Protein AF-A0A1P8WKK9-F1 (afdb_monomer)

Secondary structure (DSSP, 8-state):
-EEEEEEEEEEEETTEEEEEEEEEEEE-SS-TT--EEEEEEESS---BSSEEEEEESS-BTTB-SEEEEEEEEEEEETTTEEEEEEEEEEPPP--

Nearest PDB structures (foldseek):
  5kec-assembly3_A  TM=5.991E-01  e=5.990E-02  Klebsiella pneumoniae
  2m89-assembly1_B  TM=3.236E-01  e=5.555E+00  Colwellia psychrerythraea 34H

Foldseek 3Di:
DKDFDWFWKWWDDDPDIWIKTFGIWADDPPDPPQKIKTKIKTQDDDDAPDWIWMATPDDDPRDHRTWTWHWHDWDDDPDRMIITITIIHDDDDPD

Solvent-accessible surface area (backbone atoms only — not comparable to full-atom values): 5335 Å² total; per-residue (Å²): 102,78,46,83,49,78,41,60,31,39,39,44,52,95,97,46,77,44,67,33,30,38,44,27,39,24,62,52,89,84,52,96,72,72,50,30,36,36,34,36,40,32,66,67,93,74,74,65,80,43,79,31,46,33,33,39,83,57,85,43,97,90,48,58,49,48,26,39,32,31,30,74,48,76,42,84,37,85,94,72,33,34,39,30,37,30,40,36,36,76,53,76,78,89,123

Structure (mmCIF, N/CA/C/O backbone):
data_AF-A0A1P8WKK9-F1
#
_entry.id   AF-A0A1P8WKK9-F1
#
loop_
_atom_site.group_PDB
_atom_site.id
_atom_site.type_symbol
_atom_site.label_atom_id
_atom_site.label_alt_id
_atom_site.label_comp_id
_atom_site.label_asym_id
_atom_site.label_entity_id
_atom_site.label_seq_id
_atom_site.pdbx_PDB_ins_code
_atom_site.Cartn_x
_atom_site.Cartn_y
_atom_site.Cartn_z
_atom_site.occupancy
_atom_site.B_iso_or_equiv
_atom_site.auth_seq_id
_atom_site.auth_comp_id
_atom_site.auth_asym_id
_atom_site.auth_atom_id
_atom_site.pdbx_PDB_model_num
ATOM 1 N N . MET A 1 1 ? 16.493 5.876 -0.440 1.00 71.00 1 MET A N 1
ATOM 2 C CA . MET A 1 1 ? 16.668 4.767 -1.418 1.00 71.00 1 MET A CA 1
ATOM 3 C C . MET A 1 1 ? 15.393 3.921 -1.437 1.00 71.00 1 MET A C 1
ATOM 5 O O . MET A 1 1 ? 14.770 3.826 -0.387 1.00 71.00 1 MET A O 1
ATOM 9 N N . ARG A 1 2 ? 14.967 3.357 -2.583 1.00 79.44 2 ARG A N 1
ATOM 10 C CA . ARG A 1 2 ? 13.830 2.410 -2.638 1.00 79.44 2 ARG A CA 1
ATOM 11 C C . ARG A 1 2 ? 14.341 0.979 -2.518 1.00 79.44 2 ARG A C 1
ATOM 13 O O . ARG A 1 2 ? 15.236 0.594 -3.264 1.00 79.44 2 ARG A O 1
ATOM 20 N N . ILE A 1 3 ? 13.765 0.224 -1.595 1.00 84.81 3 ILE A N 1
ATOM 21 C CA . ILE A 1 3 ? 14.080 -1.170 -1.315 1.00 84.81 3 ILE A CA 1
ATOM 22 C C . ILE A 1 3 ? 12.914 -2.003 -1.858 1.00 84.81 3 ILE A C 1
ATOM 24 O O . ILE A 1 3 ? 11.789 -1.861 -1.372 1.00 84.81 3 ILE A O 1
ATOM 28 N N . PRO A 1 4 ? 13.133 -2.836 -2.890 1.00 86.56 4 PRO A N 1
ATOM 29 C CA . PRO A 1 4 ? 12.127 -3.790 -3.334 1.00 86.56 4 PRO A CA 1
ATOM 30 C C . PRO A 1 4 ? 11.784 -4.744 -2.189 1.00 86.56 4 PRO A C 1
ATOM 32 O O . PRO A 1 4 ? 12.669 -5.406 -1.652 1.00 86.56 4 PRO A O 1
ATOM 35 N N . ASN A 1 5 ? 10.509 -4.810 -1.821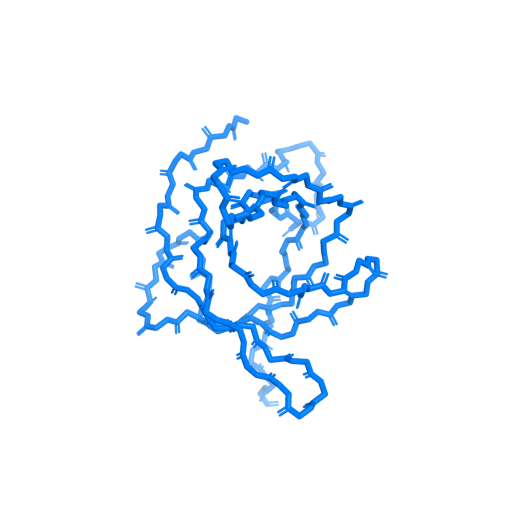 1.00 81.69 5 ASN A N 1
ATOM 36 C CA . ASN A 1 5 ? 10.021 -5.697 -0.776 1.00 81.69 5 ASN A CA 1
ATOM 37 C C . ASN A 1 5 ? 8.558 -6.061 -1.063 1.00 81.69 5 ASN A C 1
ATOM 39 O O . ASN A 1 5 ? 7.664 -5.395 -0.542 1.00 81.69 5 ASN A O 1
ATOM 43 N N . PRO A 1 6 ? 8.305 -7.053 -1.938 1.00 91.12 6 PRO A N 1
ATOM 44 C CA . PRO A 1 6 ? 6.952 -7.471 -2.266 1.00 91.12 6 PRO A CA 1
ATOM 45 C C . PRO A 1 6 ? 6.290 -8.135 -1.051 1.00 91.12 6 PRO A C 1
ATOM 47 O O . PRO A 1 6 ? 6.648 -9.250 -0.679 1.00 91.12 6 PRO A O 1
ATOM 50 N N . VAL A 1 7 ? 5.306 -7.464 -0.456 1.00 91.81 7 VAL A N 1
ATOM 51 C CA . VAL A 1 7 ? 4.528 -7.962 0.686 1.00 91.81 7 VAL A CA 1
ATOM 52 C C . VAL A 1 7 ? 3.049 -7.960 0.335 1.00 91.81 7 VAL A C 1
ATOM 54 O O . VAL A 1 7 ? 2.497 -6.927 -0.048 1.00 91.81 7 VAL A O 1
ATOM 57 N N . GLU A 1 8 ? 2.396 -9.113 0.482 1.00 94.00 8 GLU A N 1
ATOM 58 C CA . GLU A 1 8 ? 0.942 -9.205 0.358 1.00 94.00 8 GLU A CA 1
ATOM 59 C C . GLU A 1 8 ? 0.250 -8.535 1.544 1.00 94.00 8 GLU A C 1
ATOM 61 O O . GLU A 1 8 ? 0.504 -8.857 2.711 1.00 94.00 8 GLU A O 1
ATOM 66 N N . VAL A 1 9 ? -0.685 -7.647 1.225 1.00 94.00 9 VAL A N 1
ATOM 67 C CA . VAL A 1 9 ? -1.452 -6.890 2.207 1.00 94.00 9 VAL A CA 1
ATOM 68 C C . VAL A 1 9 ? -2.941 -6.907 1.894 1.00 94.00 9 VAL A C 1
ATOM 70 O O . VAL A 1 9 ? -3.377 -7.173 0.770 1.00 94.00 9 VAL A O 1
ATOM 73 N N . ILE A 1 10 ? -3.723 -6.618 2.925 1.00 95.25 10 ILE A N 1
ATOM 74 C CA . ILE A 1 10 ? -5.159 -6.404 2.851 1.00 95.25 10 ILE A CA 1
ATOM 75 C C . ILE A 1 10 ? -5.432 -4.991 3.349 1.00 95.25 10 ILE A C 1
ATOM 77 O O . ILE A 1 10 ? -5.164 -4.670 4.508 1.00 95.25 10 ILE A O 1
ATOM 81 N N . PHE A 1 11 ? -5.984 -4.162 2.472 1.00 94.94 11 PHE A N 1
ATOM 82 C CA . PHE A 1 11 ? -6.527 -2.862 2.835 1.00 94.94 11 PHE A CA 1
ATOM 83 C C . PHE A 1 11 ? -7.971 -3.020 3.292 1.00 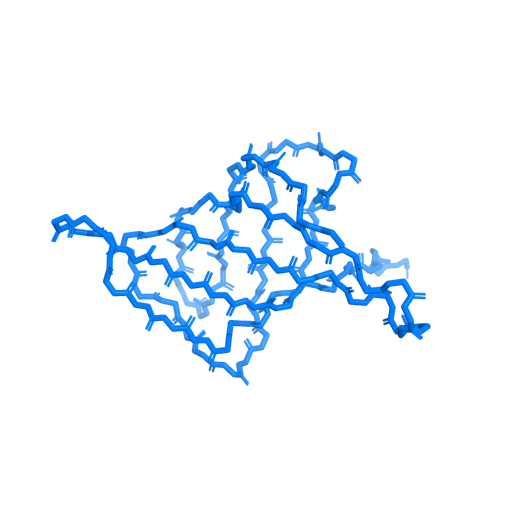94.94 11 PHE A C 1
ATOM 85 O O . PHE A 1 11 ? -8.749 -3.726 2.651 1.00 94.94 11 PHE A O 1
ATOM 92 N N . GLN A 1 12 ? -8.318 -2.357 4.389 1.00 92.81 12 GLN A N 1
ATOM 93 C CA . GLN A 1 12 ? -9.667 -2.284 4.933 1.00 92.81 12 GLN A CA 1
ATOM 94 C C . GLN A 1 12 ? -10.104 -0.817 4.930 1.00 92.81 12 GLN A C 1
ATOM 96 O O . GLN A 1 12 ? -9.513 0.011 5.628 1.00 92.81 12 GLN A O 1
ATOM 101 N N . PHE A 1 13 ? -11.126 -0.497 4.140 1.00 87.88 13 PHE A N 1
ATOM 102 C CA . PHE A 1 13 ? -11.792 0.803 4.165 1.00 87.88 13 PHE A CA 1
ATOM 103 C C . PHE A 1 13 ? -13.296 0.592 4.030 1.00 87.88 13 PHE A C 1
ATOM 105 O O . PHE A 1 13 ? -13.740 -0.223 3.223 1.00 87.88 13 PHE A O 1
ATOM 112 N N . GLU A 1 14 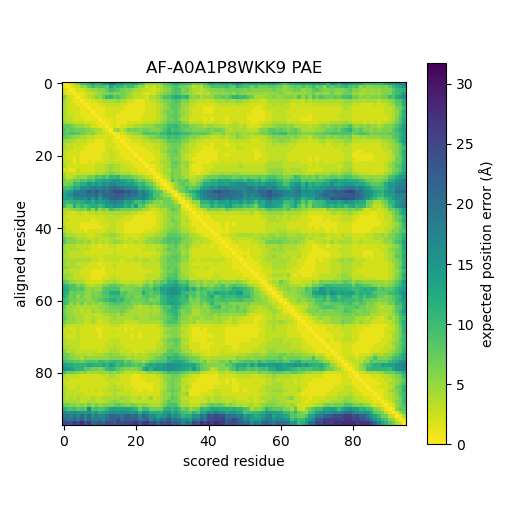? -14.070 1.322 4.831 1.00 86.56 14 GLU A N 1
ATOM 113 C CA . GLU A 1 14 ? -15.524 1.151 4.906 1.00 86.56 14 GLU A CA 1
ATOM 114 C C . GLU A 1 14 ? -15.895 -0.334 5.118 1.00 86.56 14 GLU A C 1
ATOM 116 O O . GLU A 1 14 ? -15.381 -0.972 6.037 1.00 86.56 14 GLU A O 1
ATOM 121 N N . GLU A 1 15 ? -16.754 -0.895 4.267 1.00 87.31 15 GLU A N 1
ATOM 122 C CA . GLU A 1 15 ? -17.172 -2.303 4.289 1.00 87.31 15 GLU A CA 1
ATOM 123 C C . GLU A 1 15 ? -16.421 -3.162 3.251 1.00 87.31 15 GLU A C 1
ATOM 125 O O . GLU A 1 15 ? -16.829 -4.283 2.945 1.00 87.31 15 GLU A O 1
ATOM 130 N N . GLN A 1 16 ? -15.321 -2.648 2.685 1.00 89.12 16 GLN A N 1
ATOM 131 C CA . GLN A 1 16 ? -14.570 -3.296 1.611 1.00 89.12 16 GLN A CA 1
ATOM 132 C C . GLN A 1 16 ? -13.187 -3.766 2.062 1.00 89.12 16 GLN A C 1
ATOM 134 O O . GLN A 1 16 ? -12.498 -3.139 2.873 1.00 89.12 16 GLN A O 1
ATOM 139 N N . THR A 1 17 ? -12.755 -4.885 1.478 1.00 93.44 17 THR A N 1
ATOM 140 C CA . THR A 1 17 ? -11.391 -5.395 1.622 1.00 93.44 17 THR A CA 1
ATOM 141 C C . THR A 1 17 ? -10.738 -5.528 0.260 1.00 93.44 17 THR A C 1
ATOM 143 O O . THR A 1 17 ? -11.263 -6.239 -0.595 1.00 93.44 17 THR A O 1
ATOM 146 N N . VAL A 1 18 ? -9.567 -4.923 0.086 1.00 94.50 18 VAL A N 1
ATOM 147 C CA . VAL A 1 18 ? -8.809 -4.978 -1.169 1.00 94.50 18 VAL A CA 1
ATOM 148 C C . VAL A 1 18 ? -7.492 -5.700 -0.938 1.00 94.50 18 VAL A C 1
ATOM 150 O O . VAL A 1 18 ? -6.723 -5.350 -0.040 1.00 94.50 18 VAL A O 1
ATOM 153 N N . LYS A 1 19 ? -7.226 -6.722 -1.754 1.00 95.06 19 LYS A N 1
ATOM 154 C CA . LYS A 1 19 ? -5.938 -7.423 -1.761 1.00 95.06 19 LYS A CA 1
ATOM 155 C C . LYS A 1 19 ? -4.953 -6.651 -2.624 1.00 95.06 19 LYS A C 1
ATOM 157 O O . LYS A 1 19 ? -5.274 -6.251 -3.741 1.00 95.06 19 LYS A O 1
ATOM 162 N N . ALA A 1 20 ? -3.744 -6.482 -2.116 1.00 95.31 20 ALA A N 1
ATOM 163 C CA . ALA A 1 20 ? -2.715 -5.712 -2.786 1.00 95.31 20 ALA A CA 1
ATOM 164 C C . ALA A 1 20 ? -1.319 -6.245 -2.459 1.00 95.31 20 ALA A C 1
ATOM 166 O O . ALA A 1 20 ? -1.138 -7.091 -1.581 1.00 95.31 20 ALA A O 1
ATOM 167 N N . ILE A 1 21 ? -0.325 -5.723 -3.169 1.00 94.62 21 ILE A N 1
ATOM 168 C CA . ILE A 1 21 ? 1.090 -5.976 -2.925 1.00 94.62 21 ILE A CA 1
ATOM 169 C C . ILE A 1 21 ? 1.769 -4.631 -2.701 1.00 94.62 21 ILE A C 1
ATOM 171 O O . ILE A 1 21 ? 1.820 -3.807 -3.614 1.00 94.62 21 ILE A O 1
ATOM 175 N N . ILE A 1 22 ? 2.341 -4.413 -1.519 1.00 94.12 22 ILE A N 1
ATOM 176 C CA . ILE A 1 22 ? 3.360 -3.372 -1.363 1.00 94.12 22 ILE A CA 1
ATOM 177 C C . ILE A 1 22 ? 4.594 -3.892 -2.092 1.00 94.12 22 ILE A C 1
ATOM 179 O O . ILE A 1 22 ? 5.123 -4.924 -1.714 1.00 94.12 22 ILE A O 1
ATOM 183 N N . ARG A 1 23 ? 5.005 -3.246 -3.182 1.00 93.38 23 ARG A N 1
ATOM 184 C CA . ARG A 1 23 ? 6.103 -3.691 -4.058 1.00 93.38 23 ARG A CA 1
ATOM 185 C C . ARG A 1 23 ? 7.465 -3.226 -3.553 1.00 93.38 23 ARG A C 1
ATOM 187 O O . ARG A 1 23 ? 8.454 -3.950 -3.666 1.00 93.38 23 ARG A O 1
ATOM 194 N N . ASP A 1 24 ? 7.529 -1.985 -3.092 1.00 91.75 24 ASP A N 1
ATOM 195 C CA . ASP A 1 24 ? 8.759 -1.341 -2.655 1.00 91.75 24 ASP A CA 1
ATOM 196 C C . ASP A 1 24 ? 8.475 -0.324 -1.554 1.00 91.75 24 ASP A C 1
ATOM 198 O O . ASP A 1 24 ? 7.407 0.293 -1.518 1.00 91.75 24 ASP A O 1
ATOM 202 N N . THR A 1 25 ? 9.447 -0.172 -0.659 1.00 89.88 25 THR A N 1
ATOM 203 C CA . THR A 1 25 ? 9.432 0.792 0.439 1.00 89.88 25 THR A CA 1
ATOM 204 C C . THR A 1 25 ? 10.616 1.748 0.307 1.00 89.88 25 THR A C 1
ATOM 206 O O . THR A 1 25 ? 11.655 1.419 -0.265 1.00 89.88 25 THR A O 1
ATOM 209 N N . SER A 1 26 ? 10.492 2.963 0.823 1.00 88.00 26 SER A N 1
ATOM 210 C CA . SER A 1 26 ? 11.597 3.913 0.930 1.00 88.00 26 SER A CA 1
ATOM 211 C C . SER A 1 26 ? 11.566 4.598 2.277 1.00 88.00 26 SER A C 1
ATOM 213 O O . SER A 1 26 ? 10.549 5.180 2.646 1.00 88.00 26 SER A O 1
ATOM 215 N N . ILE A 1 27 ? 12.694 4.581 2.970 1.00 80.38 27 ILE A N 1
ATOM 216 C CA . ILE A 1 27 ? 12.864 5.318 4.216 1.00 80.38 27 ILE A CA 1
ATOM 217 C C . ILE A 1 27 ? 13.350 6.720 3.859 1.00 80.38 27 ILE A C 1
ATOM 219 O O . ILE A 1 27 ? 14.303 6.878 3.086 1.00 80.38 27 ILE A O 1
ATOM 223 N N . ASP A 1 28 ? 12.666 7.730 4.387 1.00 71.62 28 ASP A N 1
ATOM 224 C CA . ASP A 1 28 ? 13.177 9.093 4.376 1.00 71.62 28 ASP A CA 1
ATOM 225 C C . ASP A 1 28 ? 14.134 9.261 5.561 1.00 71.62 28 ASP A C 1
ATOM 227 O O .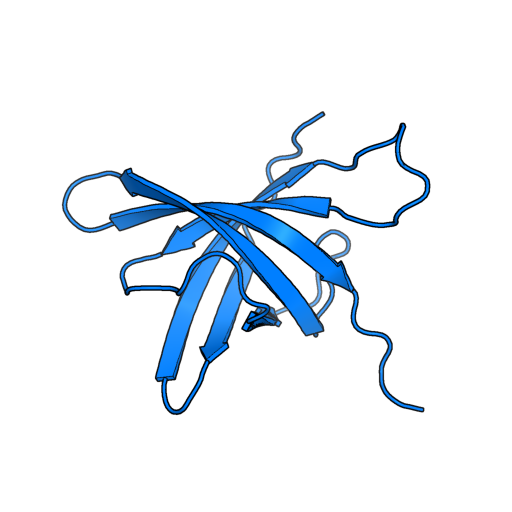 ASP A 1 28 ? 13.720 9.442 6.700 1.00 71.62 28 ASP A O 1
ATOM 231 N N . GLU A 1 29 ? 15.433 9.162 5.290 1.00 62.56 29 GLU A N 1
ATOM 232 C CA . GLU A 1 29 ? 16.488 9.329 6.299 1.00 62.56 29 GLU A CA 1
ATOM 233 C C . GLU A 1 29 ? 16.629 10.788 6.767 1.00 62.56 29 GLU A C 1
ATOM 235 O O . GLU A 1 29 ? 17.272 11.061 7.781 1.00 62.56 29 GLU A O 1
ATOM 240 N N . THR A 1 30 ? 16.039 11.741 6.035 1.00 59.88 30 THR A N 1
ATOM 241 C CA . THR A 1 30 ? 16.145 13.177 6.325 1.00 59.88 30 THR A CA 1
ATOM 242 C C . THR A 1 30 ? 15.010 13.676 7.208 1.00 59.88 30 THR A C 1
ATOM 244 O O . THR A 1 30 ? 15.205 14.572 8.035 1.00 59.88 30 THR A O 1
ATOM 247 N N . ALA A 1 31 ? 13.831 13.070 7.088 1.00 53.38 31 ALA A N 1
ATOM 248 C CA . ALA A 1 31 ? 12.696 13.380 7.928 1.00 53.38 31 ALA A CA 1
ATOM 249 C C . ALA A 1 31 ? 12.715 12.480 9.172 1.00 53.38 31 ALA A C 1
ATOM 251 O O . ALA A 1 31 ? 12.501 11.275 9.106 1.00 53.38 31 ALA A O 1
ATOM 252 N N . ARG A 1 32 ? 12.892 13.081 10.355 1.00 51.44 32 ARG A N 1
ATOM 253 C CA . ARG A 1 32 ? 12.736 12.434 11.680 1.00 51.44 32 ARG A CA 1
ATOM 254 C C . ARG A 1 32 ? 11.305 11.928 11.964 1.00 51.44 32 ARG A C 1
ATOM 256 O O . ARG A 1 32 ? 10.908 11.788 13.114 1.00 51.44 32 ARG A O 1
ATOM 263 N N . SER A 1 33 ? 10.498 11.759 10.929 1.00 56.69 33 SER A N 1
ATOM 264 C CA . SER A 1 33 ? 9.046 11.670 10.960 1.00 56.69 33 SER A CA 1
ATOM 265 C C . SER A 1 33 ? 8.521 10.234 10.962 1.00 56.69 33 SER A C 1
ATOM 267 O O . SER A 1 33 ? 7.323 10.040 11.128 1.00 56.69 33 SER A O 1
ATOM 269 N N . GLY A 1 34 ? 9.391 9.231 10.790 1.00 62.34 34 GLY A N 1
ATOM 270 C CA . GLY A 1 34 ? 9.002 7.817 10.836 1.00 62.34 34 GLY A CA 1
ATOM 271 C C . GLY A 1 34 ? 8.114 7.362 9.671 1.00 62.34 34 GLY A C 1
ATOM 272 O O . GLY A 1 34 ? 7.611 6.242 9.699 1.00 62.34 34 GLY A O 1
ATOM 273 N N . PHE A 1 35 ? 7.917 8.201 8.647 1.00 67.00 35 PHE A N 1
ATOM 274 C CA . PHE A 1 35 ? 7.150 7.838 7.458 1.00 67.00 35 PHE A CA 1
ATOM 275 C C . PHE A 1 35 ? 7.983 6.966 6.519 1.00 67.00 35 PHE A C 1
ATOM 277 O O . PHE A 1 35 ? 9.128 7.287 6.194 1.00 67.00 35 PHE A O 1
ATOM 284 N N . VAL A 1 36 ? 7.367 5.901 6.010 1.00 83.56 36 VAL A N 1
ATOM 285 C CA . VAL A 1 36 ? 7.950 5.077 4.949 1.00 83.56 36 VAL A CA 1
ATOM 286 C C . VAL A 1 36 ? 7.137 5.285 3.676 1.00 83.56 36 VAL A C 1
ATOM 288 O O . VAL A 1 36 ? 5.929 5.066 3.643 1.00 83.56 36 VAL A O 1
ATOM 291 N N . GLY A 1 37 ? 7.792 5.755 2.617 1.00 89.81 37 GLY A N 1
ATOM 292 C CA . GLY A 1 37 ? 7.182 5.841 1.292 1.00 89.81 37 GLY A CA 1
ATOM 293 C C . GLY A 1 37 ? 6.961 4.445 0.721 1.00 89.81 37 GLY A C 1
ATOM 294 O O . GLY A 1 37 ? 7.804 3.572 0.913 1.00 89.81 37 GLY A O 1
ATOM 295 N N . ILE A 1 38 ? 5.850 4.228 0.022 1.00 93.44 38 ILE A N 1
ATOM 296 C CA . ILE A 1 38 ? 5.498 2.912 -0.526 1.00 93.44 38 ILE A CA 1
ATOM 297 C C . ILE A 1 38 ? 5.043 2.987 -1.982 1.00 93.44 38 ILE A C 1
ATOM 299 O O . ILE A 1 38 ? 4.466 3.988 -2.416 1.00 93.44 38 ILE A O 1
ATOM 303 N N . GLY A 1 39 ? 5.280 1.905 -2.722 1.00 95.12 39 GLY A N 1
ATOM 304 C CA . GLY A 1 39 ? 4.620 1.587 -3.987 1.00 95.12 39 GLY A CA 1
ATOM 305 C C . GLY A 1 39 ? 3.682 0.392 -3.815 1.00 95.12 39 GLY A C 1
ATOM 306 O O . GLY A 1 39 ? 4.093 -0.625 -3.265 1.00 95.12 39 GLY A O 1
ATOM 307 N N . VAL A 1 40 ? 2.440 0.498 -4.287 1.00 96.06 40 VAL A N 1
ATOM 308 C CA . VAL A 1 40 ? 1.382 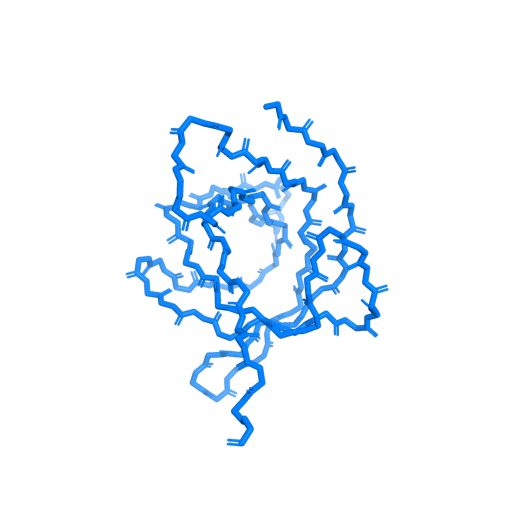-0.504 -4.082 1.00 96.06 40 VAL A CA 1
ATOM 309 C C . VAL A 1 40 ? 0.785 -0.933 -5.417 1.00 96.06 40 VAL A C 1
ATOM 311 O O . VAL A 1 40 ? 0.346 -0.088 -6.192 1.00 96.06 40 VAL A O 1
ATOM 314 N N . LEU A 1 41 ? 0.743 -2.239 -5.664 1.00 96.25 41 LEU A N 1
ATOM 315 C CA . LEU A 1 41 ? 0.035 -2.862 -6.779 1.00 96.25 41 LEU A CA 1
ATOM 316 C C . LEU A 1 41 ? -1.292 -3.440 -6.291 1.00 96.25 41 LEU A C 1
ATOM 318 O O . LEU A 1 41 ? -1.317 -4.180 -5.309 1.00 96.25 41 LEU A O 1
ATOM 322 N N . HIS A 1 42 ? -2.386 -3.123 -6.973 1.00 95.56 42 HIS A N 1
ATOM 323 C CA . HIS A 1 42 ? -3.733 -3.579 -6.616 1.00 95.56 42 HIS A CA 1
ATOM 324 C C . HIS A 1 42 ? -4.649 -3.583 -7.846 1.00 95.56 42 HIS A C 1
ATOM 326 O O . HIS A 1 42 ? -4.278 -3.050 -8.890 1.00 95.56 42 HIS A O 1
ATOM 332 N N . GLN A 1 43 ? -5.798 -4.253 -7.756 1.00 93.38 43 GLN A N 1
ATOM 333 C CA . GLN A 1 43 ? -6.755 -4.395 -8.869 1.00 93.38 43 GLN A CA 1
ATOM 334 C C . GLN A 1 43 ? -8.053 -3.615 -8.647 1.00 93.38 43 GLN A C 1
ATOM 336 O O . GLN A 1 43 ? -8.728 -3.266 -9.610 1.00 93.38 43 GLN A O 1
ATOM 341 N N . ASP A 1 44 ? -8.372 -3.302 -7.393 1.00 91.38 44 ASP A N 1
ATOM 342 C CA . ASP A 1 44 ? -9.594 -2.601 -7.014 1.00 91.38 44 ASP A CA 1
ATOM 343 C C . ASP A 1 44 ? -9.295 -1.162 -6.598 1.00 91.38 44 ASP A C 1
ATOM 345 O O . ASP A 1 44 ? -8.173 -0.811 -6.248 1.00 91.38 44 ASP A O 1
ATOM 349 N N . PHE A 1 45 ? -10.311 -0.306 -6.603 1.00 89.00 45 PHE A N 1
ATOM 350 C CA . PHE A 1 45 ? -10.138 1.078 -6.185 1.00 89.00 45 PHE A CA 1
ATOM 351 C C . PHE A 1 45 ? -9.704 1.184 -4.712 1.00 89.00 45 PHE A C 1
ATOM 353 O O . PHE A 1 45 ? -10.296 0.572 -3.825 1.00 89.00 45 PHE A O 1
ATOM 360 N N . LEU A 1 46 ? -8.708 2.036 -4.457 1.00 94.38 46 LEU A N 1
ATOM 361 C CA . LEU A 1 46 ? -8.320 2.484 -3.122 1.00 94.38 46 LEU A CA 1
ATOM 362 C C . LEU A 1 46 ? -8.408 4.016 -3.061 1.00 94.38 46 LEU A C 1
ATOM 364 O O . LEU A 1 46 ? -7.932 4.682 -3.990 1.00 94.38 46 LEU A O 1
ATOM 368 N N . PRO A 1 47 ? -8.981 4.590 -1.989 1.00 94.19 47 PRO A N 1
ATOM 369 C CA . PRO A 1 47 ? -9.127 6.033 -1.873 1.00 94.19 47 PRO A CA 1
ATOM 370 C C . PRO A 1 47 ? -7.772 6.738 -1.727 1.00 94.19 47 PRO A C 1
ATOM 372 O O . PRO A 1 47 ? -6.800 6.190 -1.204 1.00 94.19 47 PRO A O 1
ATOM 375 N N . LEU A 1 48 ? -7.716 7.980 -2.206 1.00 96.31 48 LEU A N 1
ATOM 376 C CA . LEU A 1 48 ? -6.550 8.850 -2.080 1.00 96.31 48 LEU A CA 1
ATOM 377 C C . LEU A 1 48 ? -6.711 9.805 -0.895 1.00 96.31 48 LEU A C 1
ATOM 379 O O . LEU A 1 48 ? -7.823 10.129 -0.491 1.00 96.31 48 LEU A O 1
ATOM 383 N N . ASP A 1 49 ? -5.579 10.267 -0.370 1.00 95.69 49 ASP A N 1
ATOM 384 C CA . ASP A 1 49 ? -5.451 11.352 0.608 1.00 95.69 49 ASP A CA 1
ATOM 385 C C . ASP A 1 49 ? -6.179 11.150 1.945 1.00 95.69 49 ASP A C 1
ATOM 387 O O . ASP A 1 49 ? -6.321 12.093 2.724 1.00 95.69 49 ASP A O 1
ATOM 391 N N . GLN A 1 50 ? -6.535 9.906 2.264 1.00 94.00 50 GLN A N 1
ATOM 392 C CA . GLN A 1 50 ? -7.048 9.501 3.569 1.00 94.00 50 GLN A CA 1
ATOM 393 C C . GLN A 1 50 ? -6.322 8.253 4.100 1.00 94.00 50 GLN A C 1
ATOM 395 O O . GLN A 1 50 ? -5.863 7.434 3.297 1.00 94.00 50 GLN A O 1
ATOM 400 N N . PRO A 1 51 ? -6.208 8.088 5.432 1.00 93.12 51 PRO A N 1
ATOM 401 C CA . PRO A 1 51 ? -5.656 6.877 6.027 1.00 93.12 51 PRO A CA 1
ATOM 402 C C . PRO A 1 51 ? -6.551 5.660 5.775 1.00 93.12 51 PRO A C 1
ATOM 404 O O . PRO A 1 51 ? -7.765 5.714 5.966 1.00 93.12 51 PRO A O 1
ATOM 407 N N . ILE A 1 52 ? -5.930 4.552 5.385 1.00 94.81 52 ILE A N 1
ATOM 408 C CA . ILE A 1 52 ? -6.554 3.250 5.172 1.00 94.81 52 ILE A CA 1
ATOM 409 C C . ILE A 1 52 ? -5.817 2.240 6.037 1.00 94.81 52 ILE A C 1
ATOM 411 O O . ILE A 1 52 ? -4.584 2.178 6.010 1.00 94.81 52 ILE A O 1
ATOM 415 N N . VAL A 1 53 ? -6.568 1.418 6.764 1.00 93.94 53 VAL A N 1
ATOM 416 C CA . VAL A 1 53 ? -5.976 0.363 7.581 1.00 93.94 53 VAL A CA 1
ATOM 417 C C . VAL A 1 53 ? -5.417 -0.709 6.655 1.00 93.94 53 VAL A C 1
ATOM 419 O O . VAL A 1 53 ? -6.129 -1.265 5.820 1.00 93.94 53 VAL A O 1
ATOM 422 N N . CYS A 1 54 ? -4.135 -1.006 6.810 1.00 93.31 54 CYS A N 1
ATOM 423 C CA . CYS A 1 54 ? -3.414 -2.005 6.043 1.00 93.31 54 CYS A CA 1
ATOM 424 C C . CYS A 1 54 ? -2.915 -3.099 6.982 1.00 93.31 54 CYS A C 1
ATOM 426 O O . CYS A 1 54 ? -2.219 -2.820 7.961 1.00 93.31 54 CYS A O 1
ATOM 428 N N . ARG A 1 55 ? -3.255 -4.349 6.661 1.00 92.38 55 ARG A N 1
ATOM 429 C CA . ARG A 1 55 ? -2.780 -5.533 7.377 1.00 92.38 55 ARG A CA 1
ATOM 430 C C . ARG A 1 55 ? -1.909 -6.387 6.477 1.00 92.38 55 ARG A C 1
ATOM 432 O O . ARG A 1 55 ? -2.325 -6.713 5.364 1.00 92.38 55 ARG A O 1
ATOM 439 N N . THR A 1 56 ? -0.731 -6.785 6.942 1.00 87.56 56 THR A N 1
ATOM 440 C CA . THR A 1 56 ? 0.053 -7.804 6.234 1.00 87.56 56 THR A CA 1
ATOM 441 C C . THR A 1 56 ? -0.503 -9.190 6.554 1.00 87.56 56 THR A C 1
ATOM 443 O O . THR A 1 56 ? -1.044 -9.432 7.630 1.00 87.56 56 THR A O 1
ATOM 446 N N . LYS A 1 57 ? -0.388 -10.136 5.615 1.00 76.81 57 LYS A N 1
ATOM 447 C CA . LYS A 1 57 ? -0.709 -11.548 5.910 1.00 76.81 57 LYS A CA 1
ATOM 448 C C . LYS A 1 57 ? 0.393 -12.265 6.689 1.00 76.81 57 LYS A C 1
ATOM 450 O O . LYS A 1 57 ? 0.186 -13.367 7.192 1.00 76.81 57 LYS A O 1
ATOM 455 N N . SER A 1 58 ? 1.595 -11.704 6.697 1.00 73.50 58 SER A N 1
ATOM 456 C CA . SER A 1 58 ? 2.774 -12.295 7.316 1.00 73.50 58 SER A CA 1
ATOM 457 C C . SER A 1 58 ? 3.649 -11.182 7.865 1.00 73.50 58 SER A C 1
ATOM 459 O O . SER A 1 58 ? 3.786 -10.128 7.241 1.00 73.50 58 SER A O 1
ATOM 461 N N . HIS A 1 59 ? 4.230 -11.414 9.038 1.00 67.25 59 HIS A N 1
ATOM 462 C CA . HIS A 1 59 ? 5.161 -10.473 9.639 1.00 67.25 59 HIS A CA 1
ATOM 463 C C . HIS A 1 59 ? 6.394 -10.325 8.739 1.00 67.25 59 HIS A C 1
ATOM 465 O O . HIS A 1 59 ? 7.026 -11.319 8.377 1.00 67.25 59 HIS A O 1
ATOM 471 N N . THR A 1 60 ? 6.728 -9.090 8.370 1.00 73.50 60 THR A N 1
ATOM 472 C CA . THR A 1 60 ? 7.957 -8.768 7.636 1.00 73.50 60 THR A CA 1
ATOM 473 C C . THR A 1 60 ? 8.661 -7.625 8.350 1.00 73.50 60 THR A C 1
ATOM 475 O O . THR A 1 60 ? 7.998 -6.730 8.863 1.00 73.50 60 THR A O 1
ATOM 478 N N . GLU A 1 61 ? 9.994 -7.612 8.358 1.00 72.69 61 GLU A N 1
ATOM 479 C CA . GLU A 1 61 ? 10.754 -6.547 9.035 1.00 72.69 61 GLU A CA 1
ATOM 480 C C . GLU A 1 61 ? 10.482 -5.153 8.443 1.00 72.69 61 GLU A C 1
ATOM 482 O O . GLU A 1 61 ? 10.589 -4.146 9.136 1.00 72.69 61 GLU A O 1
ATOM 487 N N . ALA A 1 62 ? 10.118 -5.084 7.159 1.00 71.12 62 ALA A N 1
ATOM 488 C CA . ALA A 1 62 ? 9.944 -3.823 6.444 1.00 71.12 62 ALA A CA 1
ATOM 489 C C . ALA A 1 62 ? 8.494 -3.318 6.377 1.00 71.12 62 ALA A C 1
ATOM 491 O O . ALA A 1 62 ? 8.298 -2.142 6.077 1.00 71.12 62 ALA A O 1
ATOM 492 N N . VAL A 1 63 ? 7.491 -4.158 6.649 1.00 76.75 63 VAL A N 1
ATOM 493 C CA . VAL A 1 63 ? 6.083 -3.745 6.754 1.00 76.75 63 VAL A CA 1
ATOM 494 C C . VAL A 1 63 ? 5.502 -4.336 8.041 1.00 76.75 63 VAL A C 1
ATOM 496 O O . VAL A 1 63 ? 5.340 -5.560 8.110 1.00 76.75 63 VAL A O 1
ATOM 499 N N . PRO A 1 64 ? 5.192 -3.494 9.046 1.00 81.00 64 PRO A N 1
ATOM 500 C CA . PRO A 1 64 ? 4.526 -3.930 10.268 1.00 81.00 64 PRO A CA 1
ATOM 501 C C . PRO A 1 64 ? 3.201 -4.636 9.978 1.00 81.00 64 PRO A C 1
ATOM 503 O O . PRO A 1 64 ? 2.545 -4.352 8.977 1.00 81.00 64 PRO A O 1
ATOM 506 N N . GLU A 1 65 ? 2.781 -5.513 10.889 1.00 86.88 65 GLU A N 1
ATOM 507 C CA . GLU A 1 65 ? 1.538 -6.279 10.738 1.00 86.88 65 GLU A CA 1
ATOM 508 C C . GLU A 1 65 ? 0.310 -5.381 10.564 1.00 86.88 65 GLU A C 1
ATOM 510 O O . GLU A 1 65 ? -0.560 -5.680 9.746 1.00 86.88 65 GLU A O 1
ATOM 515 N N . LEU A 1 66 ? 0.273 -4.258 11.287 1.00 87.81 66 LEU A N 1
ATOM 516 C CA . LEU A 1 66 ? -0.781 -3.258 11.218 1.00 87.81 66 LEU A CA 1
ATOM 517 C C . LEU A 1 66 ? -0.1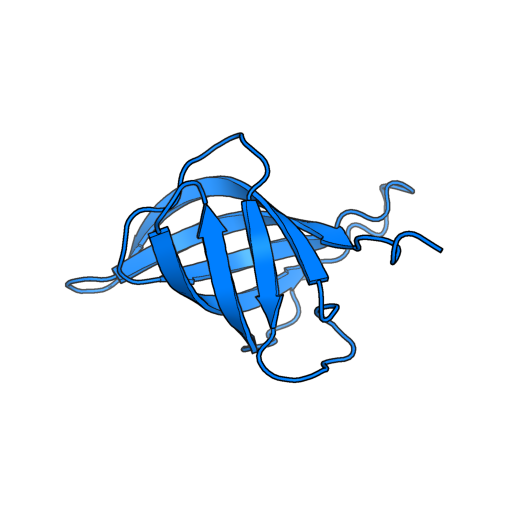81 -1.872 10.958 1.00 87.81 66 LEU A C 1
ATOM 519 O O . LEU A 1 66 ? 0.637 -1.365 11.727 1.00 87.81 66 LEU A O 1
ATOM 523 N N . THR A 1 67 ? -0.610 -1.240 9.871 1.00 89.19 67 THR A N 1
ATOM 524 C CA . THR A 1 67 ? -0.159 0.100 9.476 1.00 89.19 67 THR A CA 1
ATOM 525 C C . THR A 1 67 ? -1.318 0.937 8.963 1.00 89.19 67 THR A C 1
ATOM 527 O O . THR A 1 67 ? -2.279 0.404 8.408 1.00 89.19 67 THR A O 1
ATOM 530 N N . ASP A 1 68 ? -1.209 2.254 9.117 1.00 92.50 68 ASP A N 1
ATOM 531 C CA . ASP A 1 68 ? -2.043 3.189 8.370 1.00 92.50 68 ASP A CA 1
ATOM 532 C C . ASP A 1 68 ? -1.320 3.596 7.093 1.00 92.50 68 ASP A C 1
ATOM 534 O O . ASP A 1 68 ? -0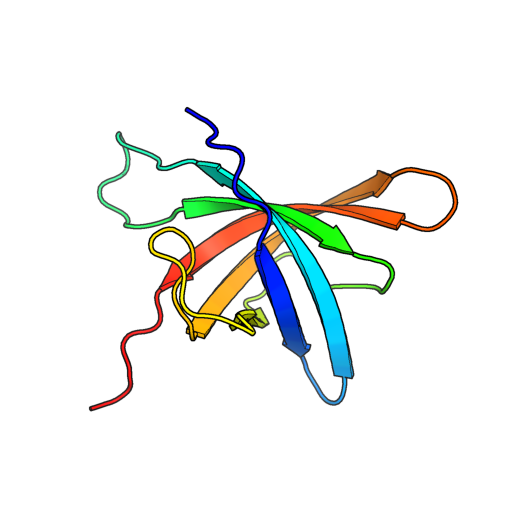.170 4.038 7.121 1.00 92.50 68 ASP A O 1
ATOM 538 N N . VAL A 1 69 ? -2.009 3.468 5.965 1.00 93.94 69 VAL A N 1
ATOM 539 C CA . VAL A 1 69 ? -1.491 3.826 4.647 1.00 93.94 69 VAL A CA 1
ATOM 540 C C . VAL 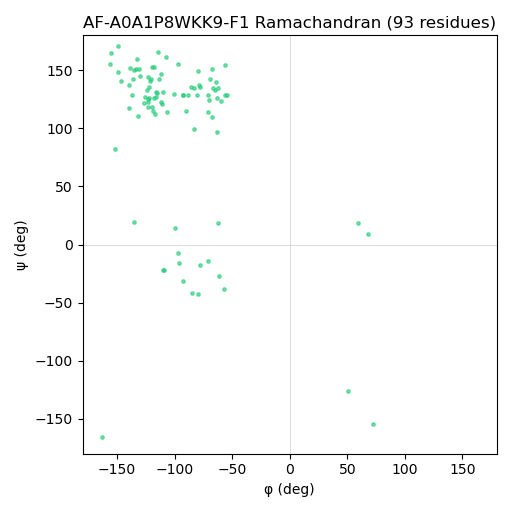A 1 69 ? -2.311 4.963 4.069 1.00 93.94 69 VAL A C 1
ATOM 542 O O . VAL A 1 69 ? -3.531 4.901 4.026 1.00 93.94 69 VAL A O 1
ATOM 545 N N . THR A 1 70 ? -1.640 5.999 3.575 1.00 95.62 70 THR A N 1
ATOM 546 C CA . THR A 1 70 ? -2.269 7.084 2.814 1.00 95.62 70 THR A CA 1
ATOM 547 C C . THR A 1 70 ? -1.706 7.098 1.401 1.00 95.62 70 THR A C 1
ATOM 549 O O . THR A 1 70 ? -0.532 7.419 1.197 1.00 95.62 70 THR A O 1
ATOM 552 N N . LEU A 1 71 ? -2.537 6.763 0.414 1.00 96.38 71 LEU A N 1
ATOM 553 C CA . LEU A 1 71 ? -2.169 6.851 -0.998 1.00 96.38 71 LEU A CA 1
ATOM 554 C C . LEU A 1 71 ? -2.260 8.303 -1.479 1.00 96.38 71 LEU A C 1
ATOM 556 O O . LEU A 1 71 ? -3.209 9.007 -1.159 1.00 96.38 71 LEU A O 1
ATOM 560 N N . ARG A 1 72 ? -1.274 8.758 -2.252 1.00 96.62 72 ARG A N 1
ATOM 561 C CA . ARG A 1 72 ? -1.185 10.137 -2.775 1.00 96.62 72 ARG A CA 1
ATOM 562 C C . ARG A 1 72 ? -1.421 10.228 -4.274 1.00 96.62 72 ARG A C 1
ATOM 564 O O . ARG A 1 72 ? -1.731 11.290 -4.799 1.00 96.62 72 ARG A O 1
ATOM 571 N N . TRP A 1 73 ? -1.227 9.127 -4.986 1.00 96.62 73 TRP A N 1
ATOM 572 C CA . TRP A 1 73 ? -1.487 9.055 -6.414 1.00 96.62 73 TRP A CA 1
ATOM 573 C C . TRP A 1 73 ? -1.753 7.617 -6.834 1.00 96.62 73 TRP A C 1
ATOM 575 O O . TRP A 1 73 ? -1.258 6.675 -6.214 1.00 96.62 73 TRP A O 1
ATOM 585 N N . THR A 1 74 ? -2.476 7.479 -7.944 1.00 96.88 74 THR A N 1
ATOM 586 C CA . THR A 1 74 ? -2.747 6.208 -8.618 1.00 96.88 74 THR A CA 1
ATOM 587 C C . THR A 1 74 ? -2.576 6.381 -10.127 1.00 96.88 74 THR A C 1
ATOM 589 O O . THR A 1 74 ? -2.890 7.435 -10.699 1.00 96.88 74 THR A O 1
ATOM 592 N N . ARG A 1 75 ? -2.036 5.354 -10.782 1.00 95.50 75 ARG A N 1
ATOM 593 C CA . ARG A 1 75 ? -1.913 5.230 -12.238 1.00 95.50 75 ARG A CA 1
ATOM 594 C C . ARG A 1 75 ? -2.327 3.825 -12.660 1.00 95.50 75 ARG A C 1
ATOM 596 O O . ARG A 1 75 ? -2.133 2.879 -11.903 1.00 95.50 75 ARG A O 1
ATOM 603 N N . HIS A 1 76 ? -2.856 3.692 -13.871 1.00 94.12 76 HIS A N 1
ATOM 604 C CA . HIS A 1 76 ? -3.064 2.377 -14.473 1.00 94.12 76 HIS A CA 1
ATOM 605 C C . HIS A 1 76 ? -1.720 1.677 -14.691 1.00 94.12 76 HIS A C 1
ATOM 607 O O . HIS A 1 76 ? -0.733 2.308 -15.079 1.00 94.12 76 HIS A O 1
ATOM 613 N N . PHE A 1 77 ? -1.693 0.376 -14.430 1.00 90.31 77 PHE A N 1
ATOM 614 C CA . PHE A 1 77 ? -0.524 -0.475 -14.566 1.00 90.31 77 PHE A CA 1
ATOM 615 C C . PHE A 1 77 ? -0.930 -1.828 -15.160 1.00 90.31 77 PHE A C 1
ATOM 617 O O . PHE A 1 77 ? -1.683 -2.587 -14.555 1.00 90.31 77 PHE A O 1
ATOM 624 N N . GLY A 1 78 ? -0.409 -2.144 -16.346 1.00 84.88 78 GLY A N 1
ATOM 625 C CA . GLY A 1 78 ? -0.834 -3.328 -17.096 1.00 84.88 78 GLY A CA 1
ATOM 626 C C . GLY A 1 78 ? -2.235 -3.167 -17.695 1.00 84.88 78 GLY A C 1
ATOM 627 O O . GLY A 1 78 ? -2.654 -2.049 -17.986 1.00 84.88 78 GLY A O 1
ATOM 628 N N . CYS A 1 79 ? -2.925 -4.289 -17.917 1.00 82.62 79 CYS A N 1
ATOM 629 C CA . CYS A 1 79 ? -4.261 -4.291 -18.527 1.00 82.62 79 CYS A CA 1
ATOM 630 C C . CYS A 1 79 ? -5.357 -3.923 -17.516 1.00 82.62 79 CYS A C 1
ATOM 632 O O . CYS A 1 79 ? -6.199 -3.092 -17.830 1.00 82.62 79 CYS A O 1
ATOM 634 N N . ASP A 1 80 ? -5.282 -4.462 -16.293 1.00 82.62 80 ASP A N 1
ATOM 635 C CA . ASP A 1 80 ? -6.376 -4.379 -15.307 1.00 82.62 80 ASP A CA 1
ATOM 636 C C . ASP A 1 80 ? -5.890 -4.023 -13.888 1.00 82.62 80 ASP A C 1
ATOM 638 O O . ASP A 1 80 ? -6.554 -4.313 -12.898 1.00 82.62 80 ASP A O 1
ATOM 642 N N . GLY A 1 81 ? -4.686 -3.458 -13.762 1.00 92.38 81 GLY A N 1
ATOM 643 C CA . GLY A 1 81 ? -4.078 -3.143 -12.472 1.00 92.38 81 GLY A CA 1
ATOM 644 C C . GLY A 1 81 ? -3.889 -1.651 -12.239 1.00 92.38 81 GLY A C 1
ATOM 645 O O . GLY A 1 81 ? -3.894 -0.825 -13.158 1.00 92.38 81 GLY A O 1
ATOM 646 N N . TYR A 1 82 ? -3.630 -1.320 -10.985 1.00 96.06 82 TYR A N 1
ATOM 647 C CA . TYR A 1 82 ? -3.239 -0.002 -10.534 1.00 96.06 82 TYR A CA 1
ATOM 648 C C . TYR A 1 82 ? -1.877 -0.071 -9.856 1.00 96.06 82 TYR A C 1
ATOM 650 O O . TYR A 1 82 ? -1.560 -1.010 -9.124 1.00 96.06 82 TYR A O 1
ATOM 658 N N . LEU A 1 83 ? -1.077 0.962 -10.091 1.00 96.25 83 LEU A N 1
ATOM 659 C CA . LEU A 1 83 ? 0.092 1.282 -9.292 1.00 96.25 83 LEU A CA 1
ATOM 660 C C . LEU A 1 83 ? -0.200 2.580 -8.547 1.00 96.25 83 LEU A C 1
ATOM 662 O O . LEU A 1 83 ? -0.466 3.613 -9.167 1.00 96.25 83 LEU A O 1
ATOM 666 N N . SER A 1 84 ? -0.111 2.526 -7.226 1.00 97.19 84 SER A N 1
ATOM 667 C CA . SER A 1 84 ? -0.251 3.687 -6.356 1.00 97.19 84 SER A CA 1
ATOM 668 C C . SER A 1 84 ? 1.024 3.950 -5.581 1.00 97.19 84 SER A C 1
ATOM 670 O O . SER A 1 84 ? 1.798 3.037 -5.295 1.00 97.19 84 SER A O 1
ATOM 672 N N . GLY A 1 85 ? 1.233 5.209 -5.219 1.00 96.06 85 GLY A N 1
ATOM 673 C CA . GLY A 1 85 ? 2.291 5.602 -4.300 1.00 96.06 85 GLY A CA 1
ATOM 674 C C . GLY A 1 85 ? 1.719 6.349 -3.114 1.00 96.06 85 GLY A C 1
ATOM 675 O O . GLY A 1 85 ? 0.763 7.113 -3.250 1.00 96.06 85 GLY A O 1
ATOM 676 N N . GLY A 1 86 ? 2.308 6.128 -1.948 1.00 94.62 86 GLY A N 1
ATOM 677 C CA . GLY A 1 86 ? 1.792 6.669 -0.704 1.00 94.62 86 GLY A CA 1
ATOM 678 C C . GLY A 1 86 ? 2.807 6.656 0.420 1.00 94.62 86 GLY A C 1
ATOM 679 O O . GLY A 1 86 ? 4.006 6.474 0.205 1.00 94.62 86 GLY A O 1
ATOM 680 N N . LEU A 1 87 ? 2.288 6.858 1.621 1.00 92.88 87 LEU A N 1
ATOM 681 C CA . LEU A 1 87 ? 3.028 6.833 2.872 1.00 92.88 87 LEU A CA 1
ATOM 682 C C . LEU A 1 87 ? 2.409 5.766 3.768 1.00 92.88 87 LEU A C 1
ATOM 684 O O . LEU A 1 87 ? 1.184 5.652 3.809 1.00 92.88 87 LEU A O 1
ATOM 688 N N . MET A 1 88 ? 3.241 5.028 4.494 1.00 90.19 88 MET A N 1
ATOM 689 C CA . MET A 1 88 ? 2.810 4.156 5.580 1.00 90.19 88 MET A CA 1
ATOM 690 C C . MET A 1 88 ? 3.339 4.666 6.919 1.00 90.19 88 MET A C 1
ATOM 692 O O . MET A 1 88 ? 4.469 5.161 7.011 1.00 90.19 88 MET A O 1
ATOM 696 N N . VAL A 1 89 ? 2.507 4.524 7.946 1.00 88.38 89 VAL A N 1
ATOM 697 C CA . VAL A 1 89 ? 2.807 4.83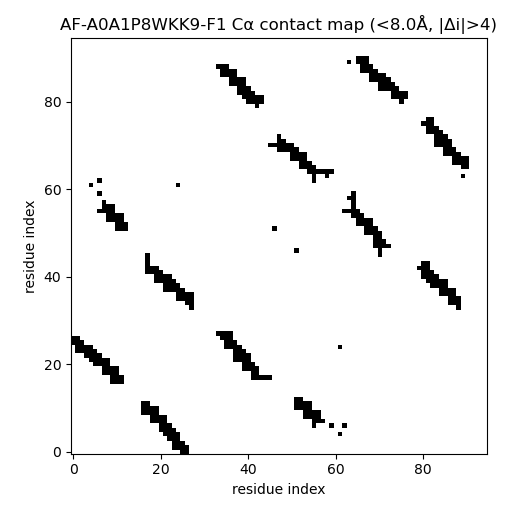1 9.343 1.00 88.38 89 VAL A CA 1
ATOM 698 C C . VAL A 1 89 ? 2.567 3.563 10.159 1.00 88.38 89 VAL A C 1
ATOM 700 O O . VAL A 1 89 ? 1.456 3.023 10.113 1.00 88.38 89 VAL A O 1
ATOM 703 N N . PRO A 1 90 ? 3.573 3.063 10.897 1.00 79.62 90 PRO A N 1
ATOM 704 C CA . PRO A 1 90 ? 3.360 1.994 11.863 1.00 79.62 90 PRO A CA 1
ATOM 705 C C . PRO A 1 90 ? 2.292 2.402 12.876 1.00 79.62 90 PRO A C 1
ATOM 707 O O . PRO A 1 90 ? 2.397 3.472 13.478 1.00 79.62 90 PRO A O 1
ATOM 710 N N . ARG A 1 91 ? 1.278 1.558 13.084 1.00 75.31 91 ARG A N 1
ATOM 711 C CA . ARG A 1 91 ? 0.422 1.708 14.259 1.00 75.31 91 ARG A CA 1
ATOM 712 C C . ARG A 1 91 ? 1.139 1.087 15.449 1.00 75.31 91 ARG A C 1
ATOM 714 O O . ARG A 1 91 ? 1.589 -0.052 15.370 1.00 75.31 91 ARG A O 1
ATOM 721 N N . SER A 1 92 ? 1.252 1.834 16.540 1.00 62.34 92 SER A N 1
ATOM 722 C CA . SER A 1 92 ? 1.467 1.228 17.851 1.00 62.34 92 SER A CA 1
ATOM 723 C C . SER A 1 92 ? 0.226 0.406 18.188 1.00 62.34 92 SER A C 1
ATOM 725 O O . SER A 1 92 ? -0.887 0.895 17.995 1.00 62.34 92 SER A O 1
ATOM 727 N N . GLU A 1 93 ? 0.402 -0.836 18.641 1.00 57.97 93 GLU A N 1
ATOM 728 C CA . GLU A 1 93 ? -0.699 -1.554 19.284 1.00 57.97 93 GLU A CA 1
ATOM 729 C C . GLU A 1 93 ? -1.210 -0.678 20.435 1.00 57.97 93 GLU A C 1
ATOM 731 O O . GLU A 1 93 ? -0.408 -0.173 21.225 1.00 57.97 93 GLU A O 1
ATOM 736 N N . ASP A 1 94 ? -2.520 -0.433 20.489 1.00 53.03 94 ASP A N 1
ATOM 737 C CA . ASP A 1 94 ? -3.139 0.215 21.642 1.00 53.03 94 ASP A CA 1
ATOM 738 C C . ASP A 1 94 ? -2.932 -0.715 22.854 1.00 53.03 94 ASP A C 1
ATOM 740 O O . ASP A 1 94 ? -3.645 -1.707 23.009 1.00 53.03 94 ASP A O 1
ATOM 744 N N . THR A 1 95 ? -1.892 -0.444 23.652 1.00 39.03 95 THR A N 1
ATOM 745 C CA . THR A 1 95 ? -1.679 -1.037 24.990 1.00 39.03 95 THR A CA 1
ATOM 746 C C . THR A 1 95 ? -2.778 -0.655 25.967 1.00 39.03 95 THR A C 1
ATOM 748 O O . THR A 1 95 ? -3.166 0.537 25.977 1.00 39.03 95 THR A O 1
#

Sequence (95 aa):
MRIPNPVEVIFQFEEQTVKAIIRDTSIDETARSGFVGIGVLHQDFLPLDQPIVCRTKSHTEAVPELTDVTLRWTRHFGCDGYLSGGLMVPRSEDT

pLDDT: mean 85.51, std 12.77, range [39.03, 97.19]

Organism: NCBI:txid1891926

Mean predicted aligned error: 5.62 Å

Radius of gyration: 12.61 Å; Cα contacts (8 Å, |Δi|>4): 222; chains: 1; bounding box: 34×26×44 Å